Protein AF-A0A133VN88-F1 (afdb_monomer)

pLDDT: mean 77.83, std 14.26, range [37.47, 91.94]

Mean predicted aligned error: 9.86 Å

Organism: NCBI:txid1698286

Secondary structure (DSSP, 8-state):
----SS---SSSEE-TTT--S-EEEEE-STT--EEEETTT--EES--EESHHHHHHHHHHHHHHHHHHHHHHTT--

Solvent-accessible surface area (backbone atoms only — not comparable to full-atom values): 4674 Å² total; per-residue (Å²): 138,90,81,81,91,81,74,76,68,85,64,63,43,16,36,76,84,44,21,44,62,58,57,45,81,75,46,74,66,101,87,46,63,30,36,33,30,79,84,83,62,49,75,41,69,74,67,34,79,48,63,71,68,19,52,52,33,35,53,52,48,54,50,55,52,51,56,52,53,60,53,63,72,70,78,118

Structure (mmCIF, N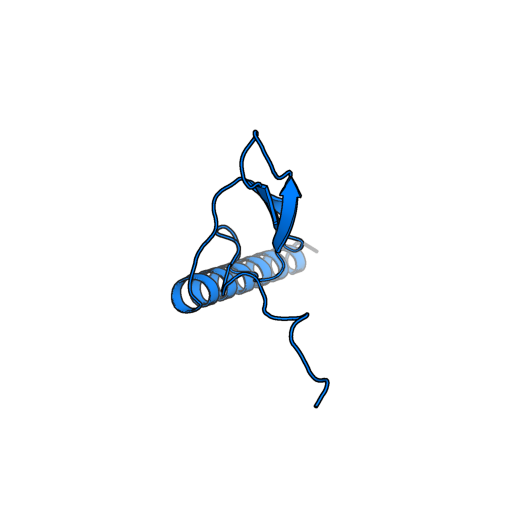/CA/C/O backbone):
data_AF-A0A133VN88-F1
#
_entry.id   AF-A0A133VN88-F1
#
loop_
_atom_site.group_PDB
_atom_site.id
_atom_site.type_symbol
_atom_site.label_atom_id
_atom_site.label_alt_id
_atom_site.label_comp_id
_atom_site.label_asym_id
_atom_site.label_entity_id
_atom_site.label_seq_id
_atom_site.pdbx_PDB_ins_code
_atom_site.Cartn_x
_atom_site.Cartn_y
_atom_site.Cartn_z
_atom_site.occupancy
_atom_site.B_iso_or_equiv
_atom_site.auth_seq_id
_atom_site.auth_comp_id
_atom_site.auth_asym_id
_atom_site.auth_atom_id
_atom_site.pdbx_PDB_model_num
ATOM 1 N N . MET A 1 1 ? 9.206 -29.659 -14.662 1.00 37.47 1 MET A N 1
ATOM 2 C CA . MET A 1 1 ? 9.236 -28.939 -13.377 1.00 37.47 1 MET A CA 1
ATOM 3 C C . MET A 1 1 ? 8.426 -27.682 -13.603 1.00 37.47 1 MET A C 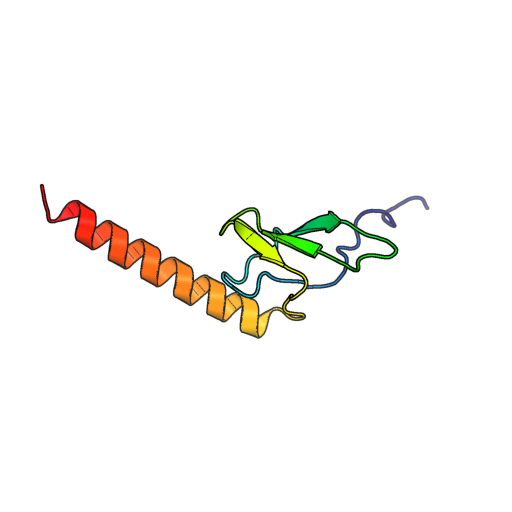1
ATOM 5 O O . MET A 1 1 ? 8.918 -26.759 -14.233 1.00 37.47 1 MET A O 1
ATOM 9 N N . VAL A 1 2 ? 7.135 -27.749 -13.299 1.00 60.41 2 VAL A N 1
ATOM 10 C CA . VAL A 1 2 ? 6.195 -26.637 -13.460 1.00 60.41 2 VAL A CA 1
ATOM 11 C C . VAL A 1 2 ? 5.901 -26.152 -12.062 1.00 60.41 2 VAL A C 1
ATOM 13 O O . VAL A 1 2 ? 5.130 -26.809 -11.386 1.00 60.41 2 VAL A O 1
ATOM 16 N N . GLU A 1 3 ? 6.525 -25.061 -11.630 1.00 50.06 3 GLU A N 1
ATOM 17 C CA . GLU A 1 3 ? 6.140 -24.398 -10.384 1.00 50.06 3 GLU A CA 1
ATOM 18 C C . GLU A 1 3 ? 6.659 -22.948 -10.366 1.00 50.06 3 GLU A C 1
ATOM 20 O O . GLU A 1 3 ? 7.857 -22.691 -10.424 1.00 50.06 3 GLU A O 1
ATOM 25 N N . GLU A 1 4 ? 5.701 -22.015 -10.289 1.00 50.06 4 GLU A N 1
ATOM 26 C CA . GLU A 1 4 ? 5.819 -20.717 -9.600 1.00 50.06 4 GLU A CA 1
ATOM 27 C C . GLU A 1 4 ? 6.495 -19.496 -10.261 1.00 50.06 4 GLU A C 1
ATOM 29 O O . GLU A 1 4 ? 7.048 -18.635 -9.584 1.00 50.06 4 GLU A O 1
ATOM 34 N N . GLU A 1 5 ? 6.302 -19.272 -11.563 1.00 50.78 5 GLU A N 1
ATOM 35 C CA . GLU A 1 5 ? 6.580 -17.960 -12.192 1.00 50.78 5 GLU A CA 1
ATOM 36 C C . GLU A 1 5 ? 5.333 -17.085 -12.422 1.00 50.78 5 GLU A C 1
ATOM 38 O O . GLU A 1 5 ? 5.272 -16.320 -13.380 1.00 50.78 5 GLU A O 1
ATOM 43 N N . SER A 1 6 ? 4.325 -17.153 -11.541 1.00 45.41 6 SER A N 1
ATOM 44 C CA . SER A 1 6 ? 3.122 -16.301 -11.664 1.00 45.41 6 SER A CA 1
ATOM 45 C C . SER A 1 6 ? 2.727 -15.507 -10.413 1.00 45.41 6 SER A C 1
ATOM 47 O O . SER A 1 6 ? 1.739 -14.781 -10.474 1.00 45.41 6 SER A O 1
ATOM 49 N N . HIS A 1 7 ? 3.484 -15.565 -9.310 1.00 45.94 7 HIS A N 1
ATOM 50 C CA . HIS A 1 7 ? 3.191 -14.799 -8.083 1.00 45.94 7 HIS A CA 1
ATOM 51 C C . HIS A 1 7 ? 4.411 -14.076 -7.497 1.00 45.94 7 HIS A C 1
ATOM 53 O O . HIS A 1 7 ? 4.475 -13.879 -6.288 1.00 45.94 7 HIS A O 1
ATOM 59 N N . ARG A 1 8 ? 5.390 -13.653 -8.307 1.00 45.81 8 ARG A N 1
ATOM 60 C CA . ARG A 1 8 ? 6.370 -12.685 -7.792 1.00 45.81 8 ARG A CA 1
ATOM 61 C C . ARG A 1 8 ? 5.637 -11.346 -7.625 1.00 45.81 8 ARG A C 1
ATOM 63 O O . ARG A 1 8 ? 5.241 -10.786 -8.651 1.00 45.81 8 ARG A O 1
ATOM 70 N N . PRO A 1 9 ? 5.377 -10.851 -6.394 1.00 52.34 9 PRO A N 1
ATOM 71 C CA . PRO A 1 9 ? 4.838 -9.509 -6.235 1.00 52.34 9 PRO A CA 1
ATOM 72 C C . PRO A 1 9 ? 5.796 -8.552 -6.947 1.00 52.34 9 PRO A C 1
ATOM 74 O O . PRO A 1 9 ? 7.015 -8.730 -6.896 1.00 52.34 9 PRO A O 1
ATOM 77 N N . LEU A 1 10 ? 5.244 -7.596 -7.688 1.00 53.44 10 LEU A N 1
ATOM 78 C CA . LEU A 1 10 ? 6.002 -6.509 -8.299 1.00 53.44 10 LEU A CA 1
ATOM 79 C C . LEU A 1 10 ? 6.656 -5.702 -7.167 1.00 53.44 10 LEU A C 1
ATOM 81 O O . LEU A 1 10 ? 6.055 -4.750 -6.699 1.00 53.44 10 LEU A O 1
ATOM 85 N N . GLY A 1 11 ? 7.830 -6.132 -6.696 1.00 59.06 11 GLY A N 1
ATOM 86 C CA . GLY A 1 11 ? 8.595 -5.516 -5.609 1.00 59.06 11 GLY A CA 1
ATOM 87 C C . GLY A 1 11 ? 7.909 -5.522 -4.235 1.00 59.06 11 GLY A C 1
ATOM 88 O O . GLY A 1 11 ? 6.695 -5.684 -4.107 1.00 59.06 11 GLY A O 1
ATOM 89 N N . ASP A 1 12 ? 8.701 -5.302 -3.185 1.00 74.38 12 ASP A N 1
ATOM 90 C CA . ASP A 1 12 ? 8.218 -4.972 -1.839 1.00 74.38 12 ASP A CA 1
ATOM 91 C C . ASP A 1 12 ? 7.686 -3.529 -1.830 1.00 74.38 12 ASP A C 1
ATOM 93 O O . ASP A 1 12 ? 8.294 -2.618 -1.263 1.00 74.38 12 ASP A O 1
ATOM 97 N N . ILE A 1 13 ? 6.587 -3.313 -2.557 1.00 81.94 13 ILE A N 1
ATOM 98 C CA . ILE A 1 13 ? 5.961 -2.011 -2.748 1.00 81.94 13 ILE A CA 1
ATOM 99 C C . ILE A 1 13 ? 4.869 -1.808 -1.696 1.00 81.94 13 ILE A C 1
ATOM 101 O O . ILE A 1 13 ? 3.912 -2.581 -1.594 1.00 81.94 13 ILE A O 1
ATOM 105 N N . PHE A 1 14 ? 4.980 -0.717 -0.946 1.00 89.19 14 PHE A N 1
ATOM 106 C CA . PHE A 1 14 ? 4.079 -0.368 0.142 1.00 89.19 14 PHE A CA 1
ATOM 107 C C . PHE A 1 14 ? 3.433 0.999 -0.053 1.00 89.19 14 PHE A C 1
ATOM 109 O O . PHE A 1 14 ? 3.956 1.904 -0.708 1.00 89.19 14 PHE A O 1
ATOM 116 N N . CYS A 1 15 ? 2.259 1.153 0.551 1.00 90.25 15 CYS A N 1
ATOM 117 C CA . CYS A 1 15 ? 1.520 2.399 0.545 1.00 90.25 15 CYS A CA 1
ATOM 118 C C . CYS A 1 15 ? 2.271 3.481 1.342 1.00 90.25 15 CYS A C 1
ATOM 120 O O . CYS A 1 15 ? 2.572 3.252 2.517 1.00 90.25 15 CYS A O 1
ATOM 122 N N . PRO A 1 16 ? 2.485 4.680 0.773 1.00 90.25 16 PRO A N 1
ATOM 123 C CA . PRO A 1 16 ? 3.186 5.760 1.464 1.00 90.25 16 PRO A CA 1
ATOM 124 C C . PRO A 1 16 ? 2.397 6.370 2.630 1.00 90.25 16 PRO A C 1
ATOM 126 O O . PRO A 1 16 ? 2.978 7.020 3.488 1.00 90.25 16 PRO A O 1
ATOM 129 N N . GLU A 1 17 ? 1.083 6.147 2.682 1.00 90.31 17 GLU A N 1
ATOM 130 C CA . GLU A 1 17 ? 0.203 6.703 3.717 1.00 90.31 17 GLU A CA 1
ATOM 131 C C . GLU A 1 17 ? 0.068 5.789 4.937 1.00 90.31 17 GLU A C 1
ATOM 133 O O . GLU A 1 17 ? -0.062 6.251 6.068 1.00 90.31 17 GLU A O 1
ATOM 138 N N . CYS A 1 18 ? 0.041 4.470 4.726 1.00 89.00 18 CYS A N 1
ATOM 139 C CA . CYS A 1 18 ? -0.291 3.520 5.791 1.00 89.00 18 CYS A CA 1
ATOM 140 C C . CYS A 1 18 ? 0.668 2.337 5.918 1.00 89.00 18 CYS A C 1
ATOM 142 O O . CYS A 1 18 ? 0.512 1.561 6.857 1.00 89.00 18 CYS A O 1
ATOM 144 N N . GLY A 1 19 ? 1.629 2.183 5.002 1.00 87.12 19 GLY A N 1
ATOM 145 C CA . GLY A 1 19 ? 2.587 1.079 5.019 1.00 87.12 19 GLY A CA 1
ATOM 146 C C . GLY A 1 19 ? 2.028 -0.263 4.544 1.00 87.12 19 GLY A C 1
ATOM 147 O O . GLY A 1 19 ? 2.716 -1.274 4.621 1.00 87.12 19 GLY A O 1
ATOM 148 N N . SER A 1 20 ? 0.795 -0.305 4.032 1.00 86.44 20 SER A N 1
ATOM 149 C CA . SER A 1 20 ? 0.201 -1.552 3.547 1.00 86.44 20 SER A CA 1
ATOM 150 C C . SER A 1 20 ? 0.799 -1.997 2.214 1.00 86.44 20 SER A C 1
ATOM 152 O O . SER A 1 20 ? 0.892 -1.202 1.279 1.00 86.44 20 SER A O 1
ATOM 154 N N . SER A 1 21 ? 1.093 -3.291 2.089 1.00 86.19 21 SER A N 1
ATOM 155 C CA . SER A 1 21 ? 1.452 -3.945 0.823 1.00 86.19 21 SER A CA 1
ATOM 156 C C . SER A 1 21 ? 0.242 -4.251 -0.068 1.00 86.19 21 SER A C 1
ATOM 158 O O . SER A 1 21 ? 0.392 -4.734 -1.188 1.00 86.19 21 SER A O 1
ATOM 160 N N . ARG A 1 22 ? -0.990 -3.972 0.390 1.00 87.44 22 ARG A N 1
ATOM 161 C CA . ARG A 1 22 ? -2.227 -4.201 -0.378 1.00 87.44 22 ARG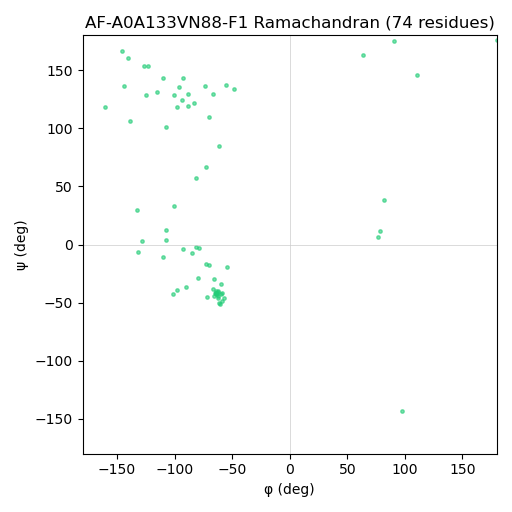 A CA 1
ATOM 162 C C . ARG A 1 22 ? -2.501 -3.071 -1.370 1.00 87.44 22 ARG A C 1
ATOM 164 O O . ARG A 1 22 ? -3.560 -2.434 -1.336 1.00 87.44 22 ARG A O 1
ATOM 171 N N . LEU A 1 23 ? -1.541 -2.839 -2.255 1.00 86.50 23 LEU A N 1
ATOM 172 C CA . LEU A 1 23 ? -1.679 -1.960 -3.407 1.00 86.50 23 LEU A CA 1
ATOM 173 C C . LEU A 1 23 ? -2.134 -2.768 -4.623 1.00 86.50 23 LEU A C 1
ATOM 175 O O . LEU A 1 23 ? -1.731 -3.913 -4.816 1.00 86.50 23 LEU A O 1
ATOM 179 N N . TYR A 1 24 ? -2.982 -2.174 -5.453 1.00 85.75 24 TYR A N 1
ATOM 180 C CA . TYR A 1 24 ? -3.271 -2.699 -6.781 1.00 85.75 24 TYR A CA 1
ATOM 181 C C . TYR A 1 24 ? -3.052 -1.626 -7.834 1.00 85.75 24 TYR A C 1
ATOM 183 O O . TYR A 1 24 ? -3.138 -0.426 -7.570 1.00 85.75 24 TYR A O 1
ATOM 191 N N . TYR A 1 25 ? -2.749 -2.091 -9.035 1.00 79.00 25 TYR A N 1
ATOM 192 C CA . TYR A 1 25 ? -2.481 -1.241 -10.172 1.00 79.00 25 TYR A CA 1
ATOM 193 C C . TYR A 1 25 ? -3.788 -0.813 -10.837 1.00 79.00 25 TYR A C 1
ATOM 195 O O . TYR A 1 25 ? -4.577 -1.669 -11.236 1.00 79.00 25 TYR A O 1
ATOM 203 N N . PHE A 1 26 ? -4.036 0.493 -10.927 1.00 73.19 26 PHE A N 1
ATOM 204 C CA . PHE A 1 26 ? -5.293 1.027 -11.456 1.00 73.19 26 PHE A CA 1
ATOM 205 C C . PHE A 1 26 ? -5.193 1.444 -12.927 1.00 73.19 26 PHE A C 1
ATOM 207 O O . PHE A 1 26 ? -6.114 1.191 -13.698 1.00 73.19 26 PHE A O 1
ATOM 214 N N . LEU A 1 27 ? -4.071 2.038 -13.342 1.00 70.69 27 LEU A N 1
ATOM 215 C CA . LEU A 1 27 ? -3.850 2.507 -14.712 1.00 70.69 27 LEU A CA 1
ATOM 216 C C . LEU A 1 27 ? -2.398 2.298 -15.122 1.00 70.69 27 LEU A C 1
ATOM 218 O O . LEU A 1 27 ? -1.493 2.622 -14.351 1.00 70.69 27 LEU A O 1
ATOM 222 N N . GLY A 1 28 ? -2.213 1.812 -16.353 1.00 61.19 28 GLY A N 1
ATOM 223 C CA . GLY A 1 28 ? -0.912 1.673 -16.994 1.00 61.19 28 GLY A CA 1
ATOM 224 C C . GLY A 1 28 ? -0.905 1.900 -18.482 1.00 61.19 28 GLY A C 1
ATOM 225 O O . GLY A 1 28 ? -1.966 1.909 -19.101 1.00 61.19 28 GLY A O 1
ATOM 226 N N . LEU A 1 29 ? 0.312 2.045 -19.028 1.00 66.06 29 LEU A N 1
ATOM 227 C CA . LEU A 1 29 ? 0.689 2.506 -20.378 1.00 66.06 29 LEU A CA 1
ATOM 228 C C . LEU A 1 29 ? 1.060 4.007 -20.399 1.00 66.06 29 LEU A C 1
ATOM 230 O O . LEU A 1 29 ? 1.702 4.497 -19.475 1.00 66.06 29 LEU A O 1
ATOM 234 N N . LYS A 1 30 ? 0.720 4.746 -21.464 1.00 64.12 30 LYS A N 1
ATOM 235 C CA . LYS A 1 30 ? 1.206 6.114 -21.767 1.00 64.12 30 LYS A CA 1
ATOM 236 C C . LYS A 1 30 ? 1.002 7.166 -20.660 1.00 64.12 30 LYS A C 1
ATOM 238 O O . LYS A 1 30 ? 1.658 8.199 -20.706 1.00 64.12 30 LYS A O 1
ATOM 243 N N . ALA A 1 31 ? 0.095 6.923 -19.712 1.00 68.50 31 ALA A N 1
ATOM 244 C CA . ALA A 1 31 ? -0.256 7.843 -18.627 1.00 68.50 31 ALA A CA 1
ATOM 245 C C . ALA A 1 31 ? 0.553 7.632 -17.327 1.00 68.50 31 ALA A C 1
ATOM 247 O O . ALA A 1 31 ? 0.396 8.408 -16.388 1.00 68.50 31 ALA A O 1
ATOM 248 N N . GLY A 1 32 ? 1.424 6.617 -17.273 1.00 68.81 32 GLY A N 1
ATOM 249 C CA . GLY A 1 32 ? 2.196 6.273 -16.077 1.00 68.81 32 GLY A CA 1
ATOM 250 C C . GLY A 1 32 ? 1.493 5.267 -15.162 1.00 68.81 32 GLY A C 1
ATOM 251 O O . GLY A 1 32 ? 0.365 4.847 -15.414 1.00 68.81 32 GLY A O 1
ATOM 252 N N . HIS A 1 33 ? 2.209 4.847 -14.118 1.00 79.50 33 HIS A N 1
ATOM 253 C CA . HIS A 1 33 ? 1.770 3.848 -13.148 1.00 79.50 33 HIS A CA 1
ATOM 254 C C . HIS A 1 33 ? 0.994 4.516 -12.004 1.00 79.50 33 HIS A C 1
ATOM 256 O O . HIS A 1 33 ? 1.569 5.337 -11.296 1.00 79.50 33 HIS A O 1
ATOM 262 N N . ILE A 1 34 ? -0.283 4.165 -11.801 1.00 87.00 34 ILE A N 1
ATOM 263 C CA . ILE A 1 34 ? -1.065 4.612 -10.631 1.00 87.00 34 ILE A CA 1
ATOM 264 C C . ILE A 1 34 ? -1.447 3.424 -9.752 1.00 87.00 34 ILE A C 1
ATOM 266 O O . ILE A 1 34 ? -1.993 2.427 -10.232 1.00 87.00 34 ILE A O 1
ATOM 270 N N . TYR A 1 35 ? -1.194 3.572 -8.454 1.00 87.94 35 TYR A N 1
ATOM 271 C CA . TYR A 1 35 ? -1.455 2.580 -7.422 1.00 87.94 35 TYR 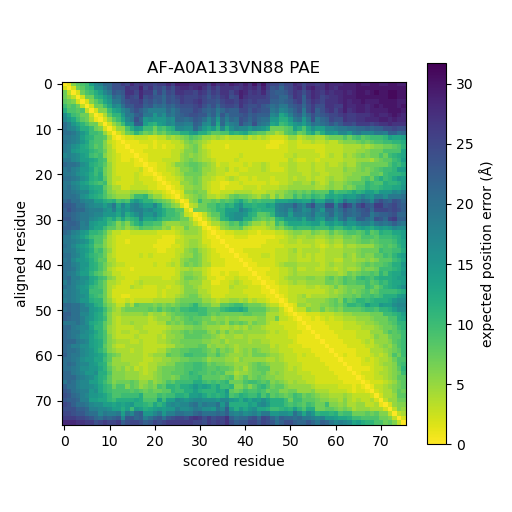A CA 1
ATOM 272 C C . TYR A 1 35 ? -2.598 3.014 -6.521 1.00 87.94 35 TYR A C 1
ATOM 274 O O . TYR A 1 35 ? -2.719 4.189 -6.166 1.00 87.94 35 TYR A O 1
ATOM 282 N N . VAL A 1 36 ? -3.406 2.037 -6.112 1.00 89.69 36 VAL A N 1
ATOM 283 C CA . VAL A 1 36 ? -4.502 2.243 -5.170 1.00 89.69 36 VAL A CA 1
ATOM 284 C C . VAL A 1 36 ? -4.371 1.309 -3.976 1.00 89.69 36 VAL A C 1
ATOM 286 O O . VAL A 1 36 ? -4.232 0.096 -4.136 1.00 89.69 36 VAL A O 1
ATOM 289 N N . CYS A 1 37 ? -4.429 1.865 -2.766 1.00 91.06 37 CYS A N 1
ATOM 290 C CA . CYS A 1 37 ? -4.382 1.103 -1.522 1.00 91.06 37 CYS A CA 1
ATOM 291 C C . CYS A 1 37 ? -5.777 0.669 -1.084 1.00 91.06 37 CYS A C 1
ATOM 293 O O . CYS A 1 37 ? -6.675 1.495 -0.928 1.00 91.06 37 CYS A O 1
ATOM 295 N N . LYS A 1 38 ? -5.933 -0.625 -0.790 1.00 89.00 38 LYS A N 1
ATOM 296 C CA . LYS A 1 38 ? -7.199 -1.190 -0.299 1.00 89.00 38 LYS A CA 1
ATOM 297 C C . LYS A 1 38 ? -7.532 -0.806 1.147 1.00 89.00 38 LYS A C 1
ATOM 299 O O . LYS A 1 38 ? -8.677 -0.958 1.551 1.00 89.00 38 LYS A O 1
ATOM 304 N N . ASP A 1 39 ? -6.554 -0.322 1.914 1.00 89.88 39 ASP A N 1
ATOM 305 C CA . ASP A 1 39 ? -6.709 -0.109 3.360 1.00 89.88 39 ASP A CA 1
ATOM 306 C C . ASP A 1 39 ? -6.969 1.332 3.761 1.00 89.88 39 ASP A C 1
ATOM 308 O O . ASP A 1 39 ? -7.785 1.593 4.641 1.00 89.88 39 ASP A O 1
ATOM 312 N N . CYS A 1 40 ? -6.256 2.272 3.145 1.00 89.12 40 CYS A N 1
ATOM 313 C CA . CYS A 1 40 ? -6.427 3.695 3.431 1.00 89.12 40 CYS A CA 1
ATOM 314 C C . CYS A 1 40 ? -7.074 4.468 2.280 1.00 89.12 40 CYS A C 1
ATOM 316 O O . CYS A 1 40 ? -7.436 5.622 2.479 1.00 89.12 40 CYS A O 1
ATOM 318 N N . GLY A 1 41 ? -7.219 3.860 1.096 1.00 89.50 41 GLY A N 1
ATOM 319 C CA . GLY A 1 41 ? -7.753 4.533 -0.087 1.00 89.50 41 GLY A CA 1
ATOM 320 C C . GLY A 1 41 ? -6.756 5.444 -0.808 1.00 89.50 41 GLY A C 1
ATOM 321 O O . GLY A 1 41 ? -7.177 6.203 -1.675 1.00 89.50 41 GLY A O 1
ATOM 322 N N . TYR A 1 42 ? -5.455 5.383 -0.479 1.00 91.75 42 TYR A N 1
ATOM 323 C CA . TYR A 1 42 ? -4.405 6.078 -1.236 1.00 91.75 42 TYR A CA 1
ATOM 324 C C . TYR A 1 42 ? -4.567 5.816 -2.737 1.00 91.75 42 TYR A C 1
ATOM 326 O O . TYR A 1 42 ? -4.749 4.663 -3.119 1.00 91.75 42 TYR A O 1
ATOM 334 N N . HIS A 1 43 ? -4.483 6.860 -3.562 1.00 91.94 43 HIS A N 1
ATOM 335 C CA . HIS A 1 43 ? -4.569 6.787 -5.019 1.00 91.94 43 HIS A CA 1
ATOM 336 C C . HIS A 1 43 ? -3.524 7.727 -5.626 1.00 91.94 43 HIS A C 1
ATOM 338 O O . HIS A 1 43 ? -3.692 8.948 -5.613 1.00 91.94 43 HIS A O 1
ATOM 344 N N . GLY A 1 44 ? -2.444 7.173 -6.169 1.00 89.06 44 GLY A N 1
ATOM 345 C CA . GLY A 1 44 ? -1.382 7.991 -6.740 1.00 89.06 44 GLY A CA 1
ATOM 346 C C . GLY A 1 44 ? -0.218 7.193 -7.319 1.00 89.06 44 GLY A C 1
ATOM 347 O O . GLY A 1 44 ? -0.201 5.964 -7.251 1.00 89.06 44 GLY A O 1
ATOM 348 N N . PRO A 1 45 ? 0.752 7.889 -7.930 1.00 88.94 45 PRO A N 1
ATOM 349 C CA . PRO A 1 45 ? 1.883 7.250 -8.594 1.00 88.94 45 PRO A CA 1
ATOM 350 C C . PRO A 1 45 ? 3.038 6.902 -7.645 1.00 88.94 45 PRO A C 1
ATOM 352 O O . PRO A 1 45 ? 4.001 6.273 -8.072 1.00 88.94 45 PRO A O 1
ATOM 355 N N . VAL A 1 46 ? 2.979 7.338 -6.382 1.00 89.06 46 VAL A N 1
ATOM 356 C CA . VAL A 1 46 ? 4.080 7.213 -5.422 1.00 89.06 46 VAL A CA 1
ATOM 357 C C . VAL A 1 46 ? 3.888 5.974 -4.568 1.00 89.06 46 VAL A C 1
ATOM 359 O O . VAL A 1 46 ? 2.811 5.706 -4.041 1.00 89.06 46 VAL A O 1
ATOM 362 N N . VAL A 1 47 ? 4.971 5.238 -4.391 1.00 88.81 47 VAL A N 1
ATOM 363 C CA . VAL A 1 47 ? 5.014 4.056 -3.548 1.00 88.81 47 VAL A CA 1
ATOM 364 C C . VAL A 1 47 ? 6.334 4.002 -2.791 1.00 88.81 47 VAL A C 1
ATOM 366 O O . VAL A 1 47 ? 7.292 4.674 -3.169 1.00 88.81 47 VAL A O 1
ATOM 369 N N . ILE A 1 48 ? 6.369 3.231 -1.709 1.00 88.62 48 ILE A N 1
ATOM 370 C CA . ILE A 1 48 ? 7.586 2.985 -0.934 1.00 88.62 48 ILE A CA 1
ATOM 371 C C . ILE A 1 48 ? 8.133 1.625 -1.328 1.00 88.62 48 ILE A C 1
ATOM 373 O O . ILE A 1 48 ? 7.404 0.639 -1.276 1.00 88.62 48 ILE A O 1
ATOM 377 N N . GLU A 1 49 ? 9.409 1.573 -1.681 1.00 83.44 49 GLU A N 1
ATOM 378 C CA . GLU A 1 49 ? 10.127 0.326 -1.917 1.00 83.44 49 GLU A CA 1
ATOM 379 C C . GLU A 1 49 ? 10.913 -0.032 -0.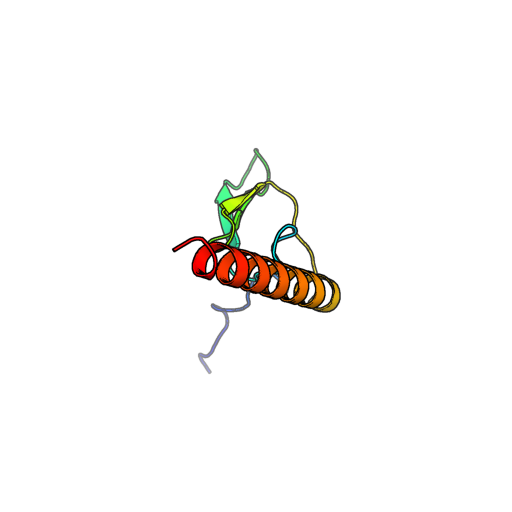647 1.00 83.44 49 GLU A C 1
ATOM 381 O O . GLU A 1 49 ? 11.770 0.735 -0.206 1.00 83.44 49 GLU A O 1
ATOM 386 N N . GLY A 1 50 ? 10.597 -1.178 -0.036 1.00 80.12 50 GLY A N 1
ATOM 387 C CA . GLY A 1 50 ? 11.262 -1.679 1.174 1.00 80.12 50 GLY A CA 1
ATOM 388 C C . GLY A 1 50 ? 10.395 -1.666 2.439 1.00 80.12 50 GLY A C 1
ATOM 389 O O . GLY A 1 50 ? 9.540 -0.801 2.642 1.00 80.12 50 GLY A O 1
ATOM 390 N N . SER A 1 51 ? 10.615 -2.660 3.306 1.00 75.94 51 SER A N 1
ATOM 391 C CA . SER A 1 51 ? 9.725 -2.958 4.436 1.00 75.94 51 SER A CA 1
ATOM 392 C C . SER A 1 51 ? 9.912 -2.055 5.656 1.00 75.94 51 SER A C 1
ATOM 394 O O . SER A 1 51 ? 8.943 -1.816 6.366 1.00 75.94 51 SER A O 1
ATOM 396 N N . GLU A 1 52 ? 11.107 -1.509 5.899 1.00 83.62 52 GLU A N 1
ATOM 397 C CA . GLU A 1 52 ? 11.409 -0.772 7.140 1.00 83.62 52 GLU A CA 1
ATOM 398 C C . GLU A 1 52 ? 10.501 0.456 7.333 1.00 83.62 52 GLU A C 1
ATOM 400 O O . GLU A 1 52 ? 9.834 0.606 8.361 1.00 83.62 52 GLU A O 1
ATOM 405 N N . ILE A 1 53 ? 10.415 1.309 6.309 1.00 81.31 53 ILE A N 1
ATOM 406 C CA . ILE A 1 53 ? 9.590 2.525 6.347 1.00 81.31 53 ILE A CA 1
ATOM 407 C C . ILE A 1 53 ? 8.099 2.148 6.404 1.00 81.31 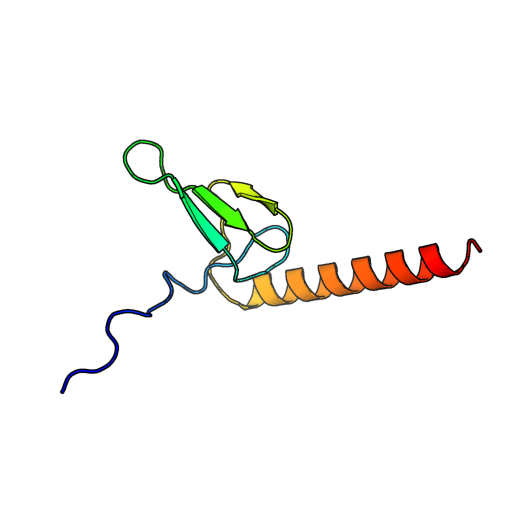53 ILE A C 1
ATOM 409 O O . ILE A 1 53 ? 7.315 2.764 7.133 1.00 81.31 53 ILE A O 1
ATOM 413 N N . ALA A 1 54 ? 7.707 1.099 5.677 1.00 81.69 54 ALA A N 1
ATOM 414 C CA . ALA A 1 54 ? 6.338 0.601 5.647 1.00 81.69 54 ALA A CA 1
ATOM 415 C C . ALA A 1 54 ? 5.873 0.067 7.013 1.00 81.69 54 ALA A C 1
ATOM 417 O O . ALA A 1 54 ? 4.768 0.372 7.466 1.00 81.69 54 ALA A O 1
ATOM 418 N N . GLU A 1 55 ? 6.729 -0.671 7.718 1.00 83.75 55 GLU A N 1
ATOM 419 C CA . GLU A 1 55 ? 6.443 -1.171 9.061 1.00 83.75 55 GLU A CA 1
ATOM 420 C C . GLU A 1 55 ? 6.228 -0.029 10.061 1.00 83.75 55 GLU A C 1
ATOM 422 O O . GLU A 1 55 ? 5.322 -0.095 10.902 1.00 83.75 55 GLU A O 1
ATOM 427 N N . GLU A 1 56 ? 7.020 1.041 9.972 1.00 86.69 56 GLU A N 1
ATOM 428 C CA . GLU A 1 56 ? 6.859 2.203 10.844 1.00 86.69 56 GLU A CA 1
ATOM 429 C C . GLU A 1 56 ? 5.527 2.928 10.591 1.00 86.69 56 GLU A C 1
ATOM 431 O O . GLU A 1 56 ? 4.800 3.247 11.542 1.00 86.69 56 GLU A O 1
ATOM 436 N N . LEU A 1 57 ? 5.166 3.126 9.320 1.00 86.19 57 LEU A N 1
ATOM 437 C CA . LEU A 1 57 ? 3.875 3.684 8.900 1.00 86.19 57 LEU A CA 1
ATOM 438 C C . LEU A 1 57 ? 2.6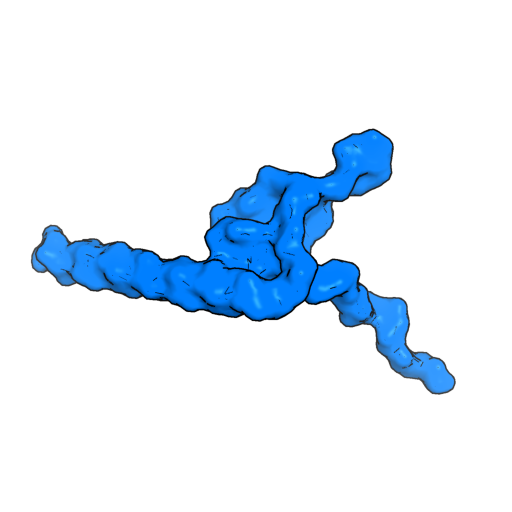99 2.864 9.440 1.00 86.19 57 LEU A C 1
ATOM 440 O O . LEU A 1 57 ? 1.769 3.416 10.038 1.00 86.19 57 LEU A O 1
ATOM 444 N N . GLN A 1 58 ? 2.771 1.539 9.322 1.00 84.81 58 GLN A N 1
ATOM 445 C CA . GLN A 1 58 ? 1.727 0.645 9.813 1.00 84.81 58 GLN A CA 1
ATOM 446 C C . GLN A 1 58 ? 1.570 0.744 11.338 1.00 84.81 58 GLN A C 1
ATOM 448 O O . GLN A 1 58 ? 0.451 0.816 11.860 1.00 84.81 58 GLN A O 1
ATOM 453 N N . ARG A 1 59 ? 2.685 0.805 12.079 1.00 87.94 59 ARG A N 1
ATOM 454 C CA . ARG A 1 59 ? 2.669 0.980 13.541 1.00 87.94 59 ARG A CA 1
ATOM 455 C C . ARG A 1 59 ? 2.038 2.308 13.948 1.00 87.94 59 ARG A C 1
ATOM 457 O O . ARG A 1 59 ? 1.236 2.317 14.884 1.00 87.94 59 ARG A O 1
ATOM 464 N N . LYS A 1 60 ? 2.378 3.410 13.268 1.00 88.50 60 LYS A N 1
ATOM 465 C CA . LYS A 1 60 ? 1.774 4.733 13.510 1.00 88.50 60 LYS A CA 1
ATOM 466 C C . LYS A 1 60 ? 0.264 4.673 13.298 1.00 88.50 60 LYS A C 1
ATOM 468 O O . LYS A 1 60 ? -0.489 5.003 14.211 1.00 88.50 60 LYS A O 1
ATOM 473 N N . ARG A 1 61 ? -0.176 4.102 12.175 1.00 85.50 61 ARG A N 1
ATOM 474 C CA . ARG A 1 61 ? -1.598 3.993 11.838 1.00 85.50 61 ARG A CA 1
ATOM 475 C C . ARG A 1 61 ? -2.405 3.199 12.868 1.00 85.50 61 ARG A C 1
ATOM 477 O O . ARG A 1 61 ? -3.505 3.604 13.242 1.00 85.50 61 ARG A O 1
ATOM 484 N N . ILE A 1 62 ? -1.872 2.076 13.354 1.00 87.12 62 ILE A N 1
ATOM 485 C CA . ILE A 1 62 ? -2.539 1.257 14.380 1.00 87.12 62 ILE A CA 1
ATOM 486 C C . ILE A 1 62 ? -2.676 2.028 15.698 1.00 87.12 62 ILE A C 1
A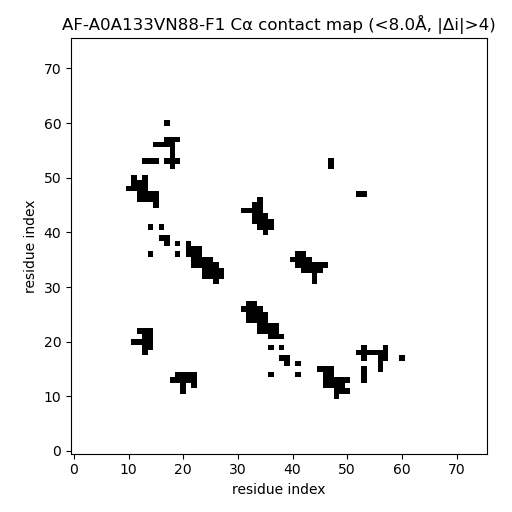TOM 488 O O . ILE A 1 62 ? -3.720 1.927 16.348 1.00 87.12 62 ILE A O 1
ATOM 492 N N . LYS A 1 63 ? -1.649 2.791 16.097 1.00 88.94 63 LYS A N 1
ATOM 493 C CA . LYS A 1 63 ? -1.703 3.631 17.304 1.00 88.94 63 LYS A CA 1
ATOM 494 C C . LYS A 1 63 ? -2.801 4.686 17.184 1.00 88.94 63 LYS A C 1
ATOM 496 O O . LYS A 1 63 ? -3.682 4.715 18.038 1.00 88.94 63 LYS A O 1
ATOM 501 N N . GLU A 1 64 ? -2.837 5.423 16.076 1.00 87.81 64 GLU A N 1
ATOM 502 C CA . GLU A 1 64 ? -3.861 6.447 15.839 1.00 87.81 64 GLU A CA 1
ATOM 503 C C . GLU A 1 64 ? -5.286 5.874 15.871 1.00 87.81 64 GLU A C 1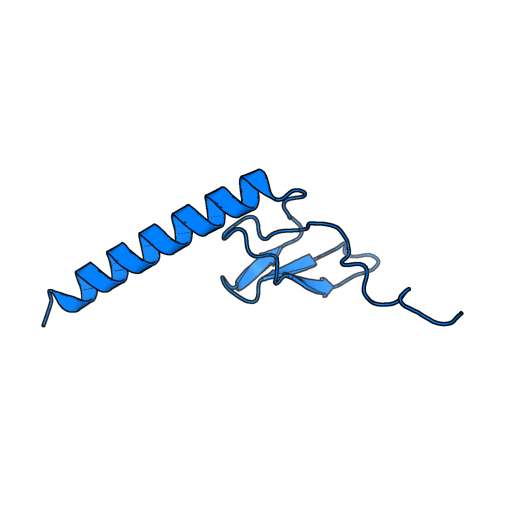
ATOM 505 O O . GLU A 1 64 ? -6.197 6.476 16.438 1.00 87.81 64 GLU A O 1
ATOM 510 N N . ILE A 1 65 ? -5.508 4.697 15.269 1.00 86.81 65 ILE A N 1
ATOM 511 C CA . ILE A 1 65 ? -6.826 4.042 15.276 1.00 86.81 65 ILE A CA 1
ATOM 512 C C . ILE A 1 65 ? -7.222 3.633 16.699 1.00 86.81 65 ILE A C 1
ATOM 514 O O . ILE A 1 65 ? -8.383 3.801 17.076 1.00 86.81 65 ILE A O 1
ATOM 518 N N . LYS A 1 66 ? -6.284 3.104 17.495 1.00 88.31 66 LYS A N 1
ATOM 519 C CA . LYS A 1 66 ? -6.542 2.751 18.898 1.00 88.31 66 LYS A CA 1
ATOM 520 C C . LYS A 1 66 ? -6.908 3.983 19.719 1.00 88.31 66 LYS A C 1
ATOM 522 O O . LYS A 1 66 ? -7.907 3.935 20.426 1.00 88.31 66 LYS A O 1
ATOM 527 N N . GLU A 1 67 ? -6.165 5.077 19.568 1.00 89.25 67 GLU A N 1
ATOM 528 C CA . GLU A 1 67 ? -6.443 6.339 20.263 1.00 89.25 67 GLU A CA 1
ATOM 529 C C . GLU A 1 67 ? -7.806 6.924 19.875 1.00 89.25 67 GLU A C 1
ATOM 531 O O . GLU A 1 67 ? -8.552 7.397 20.734 1.00 89.25 67 GLU A O 1
ATOM 536 N N . LYS A 1 68 ? -8.173 6.857 18.588 1.00 84.69 68 LYS A N 1
ATOM 537 C CA . LYS A 1 68 ? -9.498 7.281 18.111 1.00 84.69 68 LYS A CA 1
ATOM 538 C C . LYS A 1 68 ? -10.618 6.420 18.695 1.00 84.69 68 LYS A C 1
ATOM 540 O O . LYS A 1 68 ? -11.622 6.965 19.137 1.00 84.69 68 LYS A O 1
ATOM 545 N N . ARG A 1 69 ? -10.437 5.095 18.758 1.00 83.06 69 ARG A N 1
ATOM 546 C CA . ARG A 1 69 ? -11.412 4.182 19.382 1.00 83.06 69 ARG A CA 1
ATOM 547 C C . ARG A 1 69 ? -11.564 4.429 20.880 1.00 83.06 69 ARG A C 1
ATOM 549 O O . ARG A 1 69 ? -12.683 4.432 21.372 1.00 83.06 69 ARG A O 1
ATOM 556 N N . SER A 1 70 ? -10.470 4.666 21.604 1.00 78.62 70 SER A N 1
ATOM 557 C CA . SER A 1 70 ? -10.554 4.975 23.036 1.00 78.62 70 SER A CA 1
ATOM 558 C C . SER A 1 70 ? -11.245 6.308 23.315 1.00 78.62 70 SER A C 1
ATOM 560 O O . SER A 1 70 ? -11.878 6.434 24.353 1.00 78.62 70 SER A O 1
ATOM 562 N N . LYS A 1 71 ? -11.158 7.290 22.409 1.00 78.81 71 LYS A N 1
ATOM 563 C CA . LYS A 1 71 ? -11.907 8.550 22.533 1.00 78.81 71 LYS A CA 1
ATOM 564 C C . LYS A 1 71 ? -13.401 8.352 22.270 1.00 78.81 71 LYS A C 1
ATOM 566 O O . LYS A 1 71 ? -14.199 8.796 23.079 1.00 78.81 71 LYS A O 1
ATOM 571 N N . ALA A 1 72 ? -13.753 7.607 21.219 1.00 73.56 72 ALA A N 1
ATOM 572 C CA . ALA A 1 72 ? -15.149 7.324 20.878 1.00 73.56 72 ALA A CA 1
ATOM 573 C C . ALA A 1 72 ? -15.913 6.583 21.993 1.00 73.56 72 ALA A C 1
ATOM 575 O O . ALA A 1 72 ? -17.087 6.838 22.190 1.00 73.56 72 ALA A O 1
ATOM 576 N N . ASN A 1 73 ? -15.245 5.708 22.752 1.00 72.56 73 ASN A N 1
ATOM 577 C CA . ASN A 1 73 ? -15.878 4.946 23.837 1.00 72.56 73 ASN A CA 1
ATOM 578 C C . ASN A 1 73 ? -16.027 5.719 25.169 1.00 72.56 73 ASN A C 1
ATOM 580 O O . ASN A 1 73 ? -16.498 5.133 26.137 1.00 72.56 73 ASN A O 1
ATOM 584 N N . ASN A 1 74 ? -15.548 6.966 25.270 1.00 65.38 74 ASN A N 1
ATOM 585 C CA . ASN A 1 74 ? -15.640 7.786 26.493 1.00 65.38 74 ASN A CA 1
ATOM 586 C C . ASN A 1 74 ? -16.669 8.930 26.373 1.00 65.38 74 ASN A C 1
ATOM 588 O O . ASN A 1 74 ? -16.763 9.749 27.284 1.00 65.38 74 ASN A O 1
ATOM 592 N N . GLU A 1 75 ? -17.399 9.012 25.257 1.00 60.31 75 GLU A N 1
ATOM 593 C CA . GLU A 1 75 ? -18.421 10.040 24.993 1.00 60.31 75 GLU A CA 1
ATOM 594 C C . GLU A 1 75 ? -19.866 9.488 25.061 1.00 60.31 75 GLU A C 1
ATOM 596 O O . GLU A 1 75 ? -20.794 10.202 24.685 1.00 60.31 75 GLU A O 1
ATOM 601 N N . ASP A 1 76 ? -20.055 8.264 25.580 1.00 52.75 76 ASP A N 1
ATOM 602 C CA . ASP A 1 76 ? -21.358 7.634 25.881 1.00 52.75 76 ASP A CA 1
ATOM 603 C C . ASP A 1 76 ? -21.648 7.586 27.395 1.00 52.75 76 ASP A C 1
ATOM 605 O O . ASP A 1 76 ? -20.754 7.156 28.165 1.00 52.75 76 ASP A O 1
#

Foldseek 3Di:
DDDDPPDPPPACKADQQQLDPQWDWDDDDPVATWIAHPPPGDIGRDIDGDRPSSVVSNVVVVVVVVVVVVVVVVPD

Nearest PDB structures (foldseek):
  2kq0-assembly1_A  TM=6.416E-01  e=3.012E+00  Homo sapiens
  2dwv-assembly1_A  TM=5.903E-01  e=4.170E+00  Mus musculus
  7o06-assembly2_D  TM=3.903E-01  e=2.478E+00  Homo sapiens
  5ukl-assembly1_A  TM=4.646E-01  e=5.409E+00  Homo sapiens
  7nwj-assembly1_A  TM=3.605E-01  e=2.823E+00  Homo sapiens

Radius of gyration: 16.38 Å; Cα contacts (8 Å, |Δi|>4): 100; chains: 1; bounding box: 33×39×48 Å

Sequence (76 aa):
MVEEESHRPLGDIFCPECGSSRLYYFLGLKAGHIYVCKDCGYHGPVVIEGSEIAEELQRKRIKEIKEKRSKANNED